Protein AF-A0A1L3ZU49-F1 (afdb_monomer)

pLDDT: mean 89.99, std 9.94, range [57.16, 97.81]

Organism: NCBI:txid1921510

Radius of gyration: 19.76 Å; Cα contacts (8 Å, |Δi|>4): 134; chains: 1; bounding box: 45×37×48 Å

Solvent-accessible surface area (backbone atoms only — not comparable to full-atom values): 6341 Å² total; per-residue (Å²): 122,48,74,44,75,89,55,100,77,42,56,73,40,82,64,47,41,54,41,74,97,48,62,44,39,25,51,75,84,44,75,52,92,64,64,57,48,80,44,87,66,45,41,78,46,58,78,61,78,76,62,90,90,61,54,75,48,78,49,66,50,66,61,79,58,62,43,66,68,57,98,69,82,69,72,47,73,82,45,98,94,41,74,45,64,92,71,83,60,69,36,78,57,90,77,134

Foldseek 3Di:
DDFDDPDPDTDDAQAQFFDQVFKWKDKQNHTDPDQWDQDGRRDIGGVDDDDPPIDIDIDTDGDFDKDFPDPDFDWDPPDDPDIDRPDGHIDTDGDD

Mean predicted aligned error: 6.32 Å

Secondary structure (DSSP, 8-state):
-EEESSSSSPEEE---EE-GGG-EEEETTEE-SSSEEEEGGGEEEESSPPPTTPPEEEE--EE--EEESSS----EEEETTEEE-S---EEEPP--

Sequence (96 aa):
MKHYGLSDDPQTRRITRPLSGSVRLSIEGVEQLTGWSLEPGGWISFAAAPAEGQEVRAGFRFDVPVRFAEDRLQLSLAAFRAGEIPNVTLVEIRED

Nearest PDB structures (foldseek):
  8gtc-assembly1_L  TM=8.700E-01  e=2.060E-05  Dinoroseobacter phage vB_DshS-R4C
  7l2z-assembly1_E  TM=3.293E-01  e=7.364E+00  Escherichia coli K-12

Structure (mmCIF, N/CA/C/O backbone):
data_AF-A0A1L3ZU49-F1
#
_entry.id   AF-A0A1L3ZU49-F1
#
loop_
_atom_site.group_PDB
_atom_site.id
_atom_site.type_symbol
_atom_site.label_atom_id
_atom_site.label_alt_id
_atom_site.label_comp_id
_atom_site.label_asym_id
_atom_site.label_entity_id
_atom_site.label_seq_id
_atom_site.pdbx_PDB_ins_code
_atom_site.Cartn_x
_atom_site.Cartn_y
_atom_site.Cartn_z
_atom_site.occupancy
_atom_site.B_iso_or_equiv
_atom_site.auth_seq_id
_atom_site.auth_comp_id
_atom_site.auth_asym_id
_atom_site.auth_atom_id
_atom_site.pdbx_PDB_model_num
ATOM 1 N N . MET A 1 1 ? -4.371 8.249 3.114 1.00 87.88 1 MET A N 1
ATOM 2 C CA . MET A 1 1 ? -3.491 8.956 2.155 1.00 87.88 1 MET A CA 1
ATOM 3 C C . MET A 1 1 ? -2.123 9.154 2.790 1.00 87.88 1 MET A C 1
ATOM 5 O O . MET A 1 1 ? -2.051 9.179 4.012 1.00 87.88 1 MET A O 1
ATOM 9 N N . LYS A 1 2 ? -1.052 9.282 2.001 1.00 89.19 2 LYS A N 1
ATOM 10 C CA . LYS A 1 2 ? 0.274 9.671 2.499 1.00 89.19 2 LYS A CA 1
ATOM 11 C C . LYS A 1 2 ? 0.585 11.105 2.082 1.00 89.19 2 LYS A C 1
ATOM 13 O O . LYS A 1 2 ? 0.411 11.442 0.915 1.00 89.19 2 LYS A O 1
ATOM 18 N N . HIS A 1 3 ? 1.031 11.913 3.035 1.00 92.19 3 HIS A N 1
ATOM 19 C CA . HIS A 1 3 ? 1.386 13.315 2.831 1.00 92.19 3 HIS A CA 1
ATOM 20 C C . HIS A 1 3 ? 2.909 13.448 2.798 1.00 92.19 3 HIS A C 1
ATOM 22 O O . HIS A 1 3 ? 3.601 12.881 3.648 1.00 92.19 3 HIS A O 1
ATOM 28 N N . TYR A 1 4 ? 3.421 14.153 1.795 1.00 90.38 4 TYR A N 1
ATOM 29 C CA . TYR A 1 4 ? 4.842 14.403 1.593 1.00 90.38 4 TYR A CA 1
ATOM 30 C C . TYR A 1 4 ? 5.109 15.906 1.569 1.00 90.38 4 TYR A C 1
ATOM 32 O O . TYR A 1 4 ? 4.432 16.651 0.863 1.00 90.38 4 TYR A O 1
ATOM 40 N N . GLY A 1 5 ? 6.138 16.323 2.304 1.00 91.62 5 GLY A N 1
ATOM 41 C CA . GLY A 1 5 ? 6.442 17.733 2.537 1.00 91.62 5 GLY A CA 1
ATOM 42 C C . GLY A 1 5 ? 5.896 18.225 3.877 1.00 91.62 5 GLY A C 1
ATOM 43 O O . GLY A 1 5 ? 5.022 17.603 4.474 1.00 91.62 5 GLY A O 1
ATOM 44 N N . LEU A 1 6 ? 6.475 19.325 4.356 1.00 89.19 6 LEU A N 1
ATOM 45 C CA . LEU A 1 6 ? 6.096 20.007 5.601 1.00 89.19 6 LEU A CA 1
ATOM 46 C C . LEU A 1 6 ? 5.420 21.364 5.326 1.00 89.19 6 LEU A C 1
ATOM 48 O O . LEU A 1 6 ? 5.294 22.176 6.234 1.00 89.19 6 LEU A O 1
ATOM 52 N N . SER A 1 7 ? 5.062 21.639 4.069 1.00 89.38 7 SER A N 1
ATOM 53 C CA . SER A 1 7 ? 4.374 22.863 3.651 1.00 89.38 7 SER A CA 1
ATOM 54 C C . SER A 1 7 ? 2.895 22.844 4.034 1.00 89.38 7 SER A C 1
ATOM 56 O O . SER A 1 7 ? 2.325 21.780 4.268 1.00 89.38 7 SER A O 1
ATOM 58 N N . ASP A 1 8 ? 2.269 24.024 4.003 1.00 86.81 8 ASP A N 1
ATOM 59 C CA . ASP A 1 8 ? 0.824 24.193 4.223 1.00 86.81 8 ASP A CA 1
ATOM 60 C C . ASP A 1 8 ? -0.038 23.489 3.157 1.00 86.81 8 ASP A C 1
ATOM 62 O O . ASP A 1 8 ? -1.206 23.196 3.397 1.00 86.81 8 ASP A O 1
ATOM 66 N N . ASP A 1 9 ? 0.550 23.166 2.001 1.00 87.62 9 ASP A N 1
ATOM 67 C CA . ASP A 1 9 ? -0.044 22.318 0.964 1.00 87.62 9 ASP A CA 1
ATOM 68 C C . ASP A 1 9 ? 0.905 21.146 0.647 1.00 87.62 9 ASP A C 1
ATOM 70 O O . ASP A 1 9 ? 1.791 21.264 -0.211 1.00 87.62 9 ASP A O 1
ATOM 74 N N . PRO A 1 10 ? 0.850 20.042 1.417 1.00 91.62 10 PRO A N 1
ATOM 75 C CA . PRO A 1 10 ? 1.712 18.893 1.197 1.00 91.62 10 PRO A CA 1
ATOM 76 C C . PRO A 1 10 ? 1.192 18.043 0.034 1.00 91.62 10 PRO A C 1
ATOM 78 O O . PRO A 1 10 ? -0.011 17.803 -0.114 1.00 91.62 10 PRO A O 1
ATOM 81 N N . GLN A 1 11 ? 2.110 17.464 -0.745 1.00 90.38 11 GLN A N 1
ATOM 82 C CA . GLN A 1 11 ? 1.727 16.520 -1.789 1.00 90.38 11 GLN A CA 1
ATOM 83 C C . GLN A 1 11 ? 1.030 15.318 -1.148 1.00 90.38 11 GLN A C 1
ATOM 85 O O . GLN A 1 11 ? 1.632 14.542 -0.402 1.00 90.38 11 GLN A O 1
ATOM 90 N N . THR A 1 12 ? -0.240 15.139 -1.491 1.00 91.75 12 THR A N 1
ATOM 91 C CA . THR A 1 12 ? -1.054 14.032 -0.999 1.00 91.75 12 THR A CA 1
ATOM 92 C C . THR A 1 12 ? -1.093 12.916 -2.035 1.00 91.75 12 THR A C 1
ATOM 94 O O . THR A 1 12 ? -1.299 13.150 -3.225 1.00 91.75 12 THR A O 1
ATOM 97 N N . ARG A 1 13 ? -0.873 11.677 -1.589 1.00 90.62 13 ARG A N 1
ATOM 98 C CA . ARG A 1 13 ? -0.822 10.493 -2.449 1.00 90.62 13 ARG A CA 1
ATOM 99 C C . ARG A 1 13 ? -1.707 9.372 -1.912 1.00 90.62 13 ARG A C 1
ATOM 101 O O . ARG A 1 13 ? -1.593 8.968 -0.751 1.00 90.62 13 ARG A O 1
ATOM 108 N N . ARG A 1 14 ? -2.526 8.811 -2.800 1.00 92.69 14 ARG A N 1
ATOM 109 C CA . ARG A 1 14 ? -3.187 7.518 -2.604 1.00 92.69 14 ARG A CA 1
ATOM 110 C C . ARG A 1 14 ? -2.204 6.387 -2.880 1.00 92.69 14 ARG A C 1
ATOM 112 O O . ARG A 1 14 ? -1.455 6.451 -3.849 1.00 92.69 14 ARG A O 1
ATOM 119 N N . ILE A 1 15 ? -2.185 5.379 -2.010 1.00 94.31 15 ILE A N 1
ATOM 120 C CA . ILE A 1 15 ? -1.323 4.205 -2.168 1.00 94.31 15 ILE A CA 1
ATOM 121 C C . ILE A 1 15 ? -2.197 3.014 -2.548 1.00 94.31 15 ILE A C 1
ATOM 123 O O . ILE A 1 15 ? -2.987 2.563 -1.726 1.00 94.31 15 ILE A O 1
ATOM 127 N N . THR A 1 16 ? -2.042 2.517 -3.775 1.00 95.75 16 THR A N 1
ATOM 128 C CA . TH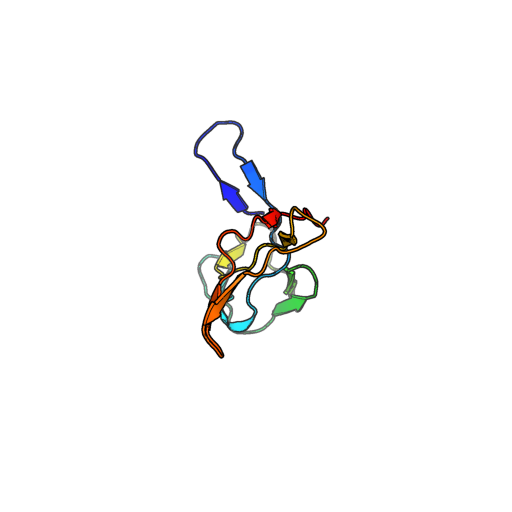R A 1 16 ? -2.901 1.466 -4.351 1.00 95.75 16 THR A CA 1
ATOM 129 C C . THR A 1 16 ? -2.271 0.073 -4.343 1.00 95.75 16 THR A C 1
ATOM 131 O O . THR A 1 16 ? -2.986 -0.924 -4.423 1.00 95.75 16 THR A O 1
ATOM 134 N N . ARG A 1 17 ? -0.938 -0.018 -4.207 1.00 95.50 17 ARG A N 1
ATOM 135 C CA . ARG A 1 17 ? -0.172 -1.280 -4.146 1.00 95.50 17 ARG A CA 1
ATOM 136 C C . ARG A 1 17 ? 0.672 -1.410 -2.873 1.00 95.50 17 ARG A C 1
ATOM 138 O O . ARG A 1 17 ? 1.901 -1.462 -2.952 1.00 95.50 17 ARG A O 1
ATOM 145 N N . PRO A 1 18 ? 0.065 -1.432 -1.679 1.00 96.81 18 PRO A N 1
ATOM 146 C CA . PRO A 1 18 ? 0.795 -1.830 -0.484 1.00 96.81 18 PRO A CA 1
ATOM 147 C C . PRO A 1 18 ? 1.220 -3.301 -0.586 1.00 96.81 18 PRO A C 1
ATOM 149 O O . PRO A 1 18 ? 0.457 -4.161 -1.029 1.00 96.81 18 PRO A O 1
ATOM 152 N N . LEU A 1 19 ? 2.441 -3.600 -0.146 1.00 96.75 19 LEU A N 1
ATOM 153 C CA . LEU A 1 19 ? 2.933 -4.969 -0.067 1.00 96.75 19 LEU A CA 1
ATOM 154 C C . LEU A 1 19 ? 2.272 -5.650 1.132 1.00 96.75 19 LEU A C 1
ATOM 156 O O . LEU A 1 19 ? 2.604 -5.337 2.279 1.00 96.75 19 LEU A O 1
ATOM 160 N N . SER A 1 20 ? 1.364 -6.586 0.860 1.00 93.12 20 SER A N 1
ATOM 161 C CA . SER A 1 20 ? 0.502 -7.238 1.857 1.00 93.12 20 SER A CA 1
ATOM 162 C C . SER A 1 20 ? 1.257 -7.736 3.094 1.00 93.12 20 SER A C 1
ATOM 164 O O . SER A 1 20 ? 0.900 -7.384 4.214 1.00 93.12 20 SER A O 1
ATOM 166 N N . GLY A 1 21 ? 2.365 -8.459 2.908 1.00 94.81 21 GLY A N 1
ATOM 167 C CA . GLY A 1 21 ? 3.172 -9.004 4.009 1.00 94.81 21 GLY A CA 1
ATOM 168 C C . GLY A 1 21 ? 3.915 -7.968 4.865 1.00 94.81 21 GLY A C 1
ATOM 169 O O . GLY A 1 21 ? 4.573 -8.337 5.833 1.00 94.81 21 GLY A O 1
ATOM 170 N N . SER A 1 22 ? 3.853 -6.682 4.514 1.00 97.19 22 SER A N 1
ATOM 171 C CA . SER A 1 22 ? 4.522 -5.597 5.242 1.00 97.19 22 SER A CA 1
ATOM 172 C C . SER A 1 22 ? 3.573 -4.701 6.034 1.00 97.19 22 SER A C 1
ATOM 174 O O . SER A 1 22 ? 4.046 -3.811 6.742 1.00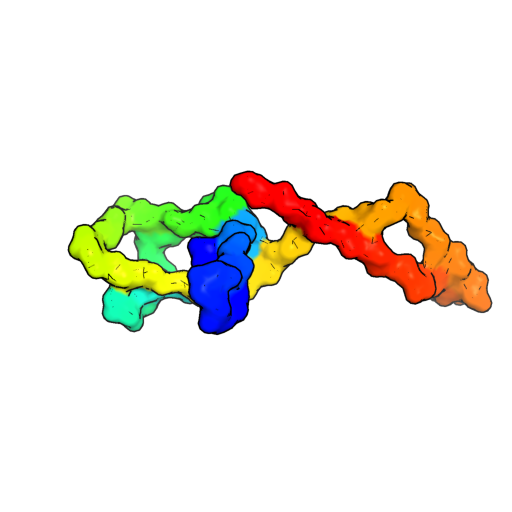 97.19 22 SER A O 1
ATOM 176 N N . VAL A 1 23 ? 2.259 -4.901 5.899 1.00 97.44 23 VAL A N 1
ATOM 177 C CA . VAL A 1 23 ? 1.259 -4.046 6.535 1.00 97.44 23 VAL A CA 1
ATOM 178 C C . VAL A 1 23 ? 1.242 -4.293 8.041 1.00 97.44 23 VAL A C 1
ATOM 180 O O . VAL A 1 23 ? 1.072 -5.416 8.510 1.00 97.44 23 VAL A O 1
ATOM 183 N N . ARG A 1 24 ? 1.417 -3.212 8.794 1.00 97.75 24 ARG A N 1
ATOM 184 C CA . ARG A 1 24 ? 1.277 -3.125 10.247 1.00 97.75 24 ARG A CA 1
ATOM 185 C C . ARG A 1 24 ? 0.178 -2.123 10.531 1.00 97.75 24 ARG A C 1
ATOM 187 O O . ARG A 1 24 ? 0.260 -0.989 10.056 1.00 97.75 24 ARG A O 1
ATOM 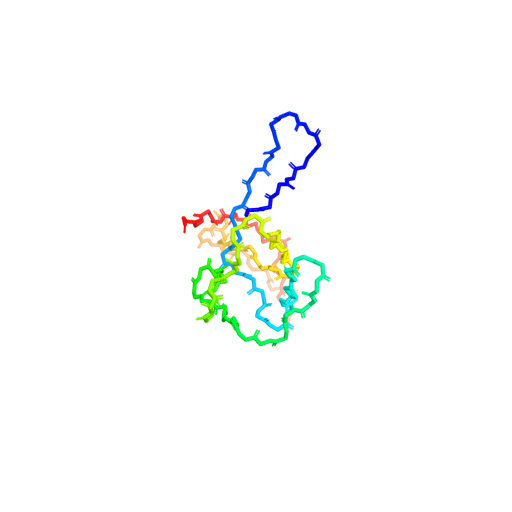194 N N . LEU A 1 25 ? -0.828 -2.530 11.289 1.00 97.44 25 LEU A N 1
ATOM 195 C CA . LEU A 1 25 ? -1.973 -1.692 11.607 1.00 97.44 25 LEU A CA 1
ATOM 196 C C . LEU A 1 25 ? -2.087 -1.508 13.113 1.00 97.44 25 LEU A C 1
ATOM 198 O O . LEU A 1 25 ? -1.894 -2.464 13.858 1.00 97.44 25 LEU A O 1
ATOM 202 N N . SER A 1 26 ? -2.423 -0.304 13.558 1.00 97.81 26 SER A N 1
ATOM 203 C CA . SER A 1 26 ? -2.782 -0.047 14.946 1.00 97.81 26 SER A CA 1
ATOM 204 C C . SER A 1 26 ? -4.042 0.800 15.062 1.00 97.81 26 SER A C 1
ATOM 206 O O . SER A 1 26 ? -4.338 1.631 14.201 1.00 97.81 26 SER A O 1
ATOM 208 N N . ILE A 1 27 ? -4.778 0.559 16.143 1.00 97.69 27 ILE A N 1
ATOM 209 C CA . ILE A 1 27 ? -5.927 1.353 16.582 1.00 97.69 27 ILE A CA 1
ATOM 210 C C . ILE A 1 27 ? -5.582 1.841 17.985 1.00 97.69 27 ILE A C 1
ATOM 212 O O . ILE A 1 27 ? -5.224 1.018 18.828 1.00 97.69 27 ILE A O 1
ATOM 216 N N . GLU A 1 28 ? -5.616 3.153 18.226 1.00 96.69 28 GLU A N 1
ATOM 217 C CA . GLU A 1 28 ? -5.214 3.747 19.517 1.00 96.69 28 GLU A CA 1
ATOM 218 C C . GLU A 1 28 ? -3.812 3.294 19.977 1.00 96.69 28 GLU A C 1
ATOM 220 O O . GLU A 1 28 ? -3.557 3.002 21.143 1.00 96.69 28 GLU A O 1
ATOM 225 N N . GLY A 1 29 ? -2.885 3.153 19.024 1.00 96.50 29 GLY A N 1
ATOM 226 C CA . GLY A 1 29 ? -1.520 2.690 19.290 1.00 96.50 29 GLY A CA 1
ATOM 227 C C . GLY A 1 29 ? -1.376 1.186 19.561 1.00 96.50 29 GLY A C 1
ATOM 228 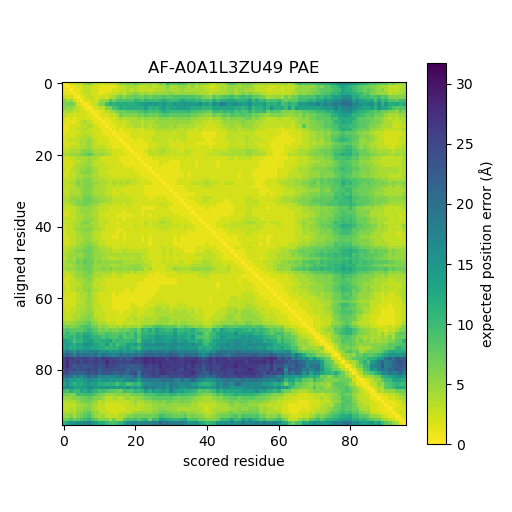O O . GLY A 1 29 ? -0.247 0.703 19.632 1.00 96.50 29 GLY A O 1
ATOM 229 N N . VAL A 1 30 ? -2.470 0.422 19.635 1.00 97.44 30 VAL A N 1
ATOM 230 C CA . VAL A 1 30 ? -2.444 -1.035 19.832 1.00 97.44 30 VAL A CA 1
ATOM 231 C C . VAL A 1 30 ? -2.411 -1.752 18.485 1.00 97.44 30 VAL A C 1
ATOM 233 O O . VAL A 1 30 ? -3.311 -1.573 17.661 1.00 97.44 30 VAL A O 1
ATOM 236 N N . GLU A 1 31 ? -1.384 -2.575 18.257 1.00 97.56 31 GLU A N 1
ATOM 237 C CA . GLU A 1 31 ? -1.228 -3.351 17.020 1.00 97.56 31 GLU A CA 1
ATOM 238 C C . GLU A 1 31 ? -2.376 -4.357 16.836 1.00 97.56 31 GLU A C 1
ATOM 240 O O . GLU A 1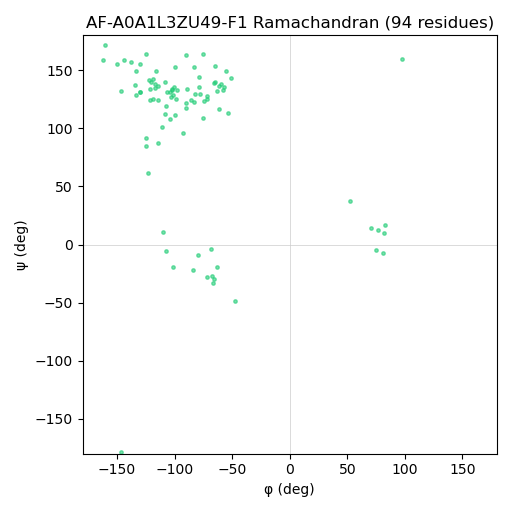 31 ? -2.719 -5.115 17.744 1.00 97.56 31 GLU A O 1
ATOM 245 N N . GLN A 1 32 ? -2.952 -4.376 15.635 1.00 97.62 32 GLN A N 1
ATOM 246 C CA . GLN A 1 32 ? -4.009 -5.297 15.234 1.00 97.62 32 GLN A CA 1
ATOM 247 C C . GLN A 1 32 ? -3.421 -6.381 14.335 1.00 97.62 32 GLN A C 1
ATOM 249 O O . GLN A 1 32 ? -3.077 -6.136 13.178 1.00 97.62 32 GLN A O 1
ATOM 254 N N . LEU A 1 33 ? -3.317 -7.601 14.860 1.00 96.12 33 LEU A N 1
ATOM 255 C CA . LEU A 1 33 ? -2.776 -8.745 14.116 1.00 96.12 33 LEU A CA 1
ATOM 256 C C . LEU A 1 33 ? -3.824 -9.439 13.234 1.00 96.12 33 LEU A C 1
ATOM 258 O O . LEU A 1 33 ? -3.467 -10.153 12.302 1.00 96.12 33 LEU A O 1
ATOM 262 N N . THR A 1 34 ? -5.109 -9.264 13.545 1.00 95.88 34 THR A N 1
ATOM 263 C CA . THR A 1 34 ? -6.246 -9.888 12.850 1.00 95.88 34 THR A CA 1
ATOM 264 C C . THR A 1 34 ? -7.447 -8.933 12.853 1.00 95.88 34 THR A C 1
ATOM 266 O O . THR A 1 34 ? -7.345 -7.820 13.365 1.00 95.88 34 THR A O 1
ATOM 269 N N . GLY A 1 35 ? -8.585 -9.349 12.286 1.00 96.00 35 GLY A N 1
ATOM 270 C CA . GLY A 1 35 ? -9.811 -8.537 12.268 1.00 96.00 35 GLY A CA 1
ATOM 271 C C . GLY A 1 35 ? -9.847 -7.479 11.163 1.00 96.00 35 GLY A C 1
ATOM 272 O O . GLY A 1 35 ? -10.744 -6.640 11.144 1.00 96.00 35 GLY A O 1
ATOM 273 N N . TRP A 1 36 ? -8.899 -7.537 10.230 1.00 97.25 36 TRP A N 1
ATOM 274 C CA . TRP A 1 36 ? -8.858 -6.710 9.034 1.00 97.25 36 TRP A CA 1
ATOM 275 C C . TRP A 1 36 ? -8.301 -7.504 7.846 1.00 97.25 36 TRP A C 1
ATOM 277 O O . TRP A 1 36 ? -7.617 -8.515 8.027 1.00 97.25 36 TRP A O 1
ATOM 287 N N . SER A 1 37 ? -8.596 -7.045 6.634 1.00 97.06 37 SER A N 1
ATOM 288 C CA . SER A 1 37 ? -8.059 -7.557 5.372 1.00 97.06 37 SER A CA 1
ATOM 289 C C . SER A 1 37 ? -7.530 -6.413 4.511 1.00 97.06 37 SER A C 1
ATOM 291 O O . SER A 1 37 ? -7.935 -5.256 4.654 1.00 97.06 37 SER A O 1
ATOM 293 N N . LEU A 1 38 ? -6.589 -6.739 3.624 1.00 97.06 38 LEU A N 1
ATOM 294 C CA . LEU A 1 38 ? -6.138 -5.835 2.574 1.00 97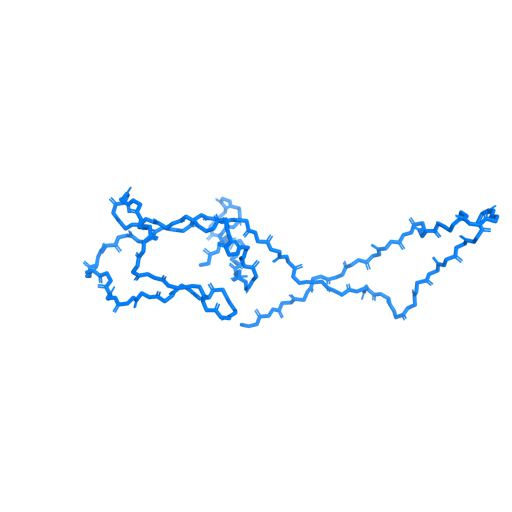.06 38 LEU A CA 1
ATOM 295 C C . LEU A 1 38 ? -6.841 -6.210 1.268 1.00 97.06 38 LEU A C 1
ATOM 297 O O . LEU A 1 38 ? -6.558 -7.256 0.687 1.00 97.06 38 LEU A O 1
ATOM 301 N N . GLU A 1 39 ? -7.723 -5.337 0.813 1.00 96.19 39 GLU A N 1
ATOM 302 C CA . GLU A 1 39 ? -8.494 -5.490 -0.414 1.00 96.19 39 GLU A CA 1
ATOM 303 C C . GLU A 1 39 ? -7.761 -4.877 -1.627 1.00 96.19 39 GLU A C 1
ATOM 305 O O . GLU A 1 39 ? -6.839 -4.058 -1.468 1.00 96.19 39 GLU A O 1
ATOM 310 N N . PRO A 1 40 ? -8.159 -5.238 -2.865 1.00 93.50 40 PRO A N 1
ATOM 311 C CA . PRO A 1 40 ? -7.601 -4.654 -4.082 1.00 93.50 40 PRO A CA 1
ATOM 312 C C . PRO A 1 40 ? -7.621 -3.121 -4.071 1.00 93.50 40 PRO A C 1
ATOM 314 O O . PRO A 1 40 ? -8.556 -2.499 -3.574 1.00 93.50 40 PRO A O 1
ATOM 317 N N . GLY A 1 41 ? -6.583 -2.495 -4.630 1.00 92.81 41 GLY A N 1
ATOM 318 C CA . GLY A 1 41 ? -6.447 -1.033 -4.621 1.00 92.81 41 GLY A CA 1
ATOM 319 C C . GLY A 1 41 ? -5.984 -0.453 -3.281 1.00 92.81 41 GLY A C 1
ATOM 320 O O . GLY A 1 41 ? -6.041 0.761 -3.093 1.00 92.81 41 GLY A O 1
ATOM 321 N N . GLY A 1 42 ? -5.513 -1.297 -2.357 1.00 94.44 42 GLY A N 1
ATOM 322 C CA . GLY A 1 42 ? -4.864 -0.870 -1.120 1.00 94.44 42 GLY A CA 1
ATOM 323 C C . GLY A 1 42 ? -5.825 -0.501 0.008 1.00 94.44 42 GLY A C 1
ATOM 324 O O . GLY A 1 42 ? -5.422 0.173 0.957 1.00 94.44 42 GLY A O 1
ATOM 325 N N . TRP A 1 43 ? -7.090 -0.912 -0.086 1.00 94.94 43 TRP A N 1
ATOM 326 C CA . TRP A 1 43 ? -8.082 -0.643 0.949 1.00 94.94 43 TRP A CA 1
ATOM 327 C C . TRP A 1 43 ? -7.898 -1.589 2.130 1.00 94.94 43 TRP A C 1
ATOM 329 O O . TRP A 1 43 ? -7.849 -2.802 1.963 1.00 94.94 43 TRP A O 1
ATOM 339 N N . ILE A 1 44 ? -7.831 -1.034 3.335 1.00 95.81 44 ILE A N 1
ATOM 340 C CA . ILE A 1 44 ? -7.899 -1.825 4.561 1.00 95.81 44 ILE A CA 1
ATOM 341 C C . ILE A 1 44 ? -9.368 -1.917 4.961 1.00 95.81 44 ILE A C 1
ATOM 343 O O . ILE A 1 44 ? -9.994 -0.896 5.250 1.00 95.81 44 ILE A O 1
ATOM 347 N N . SER A 1 45 ? -9.901 -3.133 4.973 1.00 96.75 45 SER A N 1
ATOM 348 C CA . SER A 1 45 ? -11.259 -3.425 5.420 1.00 96.75 45 SER A CA 1
ATOM 349 C C . SER A 1 45 ? -11.218 -4.020 6.820 1.00 96.75 45 SER A C 1
ATOM 351 O O . SER A 1 45 ? -10.422 -4.916 7.086 1.00 96.75 45 SER A O 1
ATOM 353 N N . PHE A 1 46 ? -12.067 -3.532 7.719 1.00 97.19 46 PHE A N 1
ATOM 354 C CA . PHE A 1 46 ? -12.184 -4.058 9.076 1.00 97.19 46 PHE A CA 1
ATOM 355 C C . PHE A 1 46 ? -13.396 -4.979 9.183 1.00 97.19 46 PHE A C 1
ATOM 357 O O . PHE A 1 46 ? -14.483 -4.633 8.729 1.00 97.19 46 PHE A O 1
ATOM 364 N N . ALA A 1 47 ? -13.228 -6.127 9.840 1.00 97.31 47 ALA A N 1
ATOM 365 C CA . ALA A 1 47 ? -14.333 -7.042 10.124 1.00 97.31 47 ALA A CA 1
ATOM 366 C C . ALA A 1 47 ? -15.347 -6.431 11.110 1.00 97.31 47 ALA A C 1
ATOM 368 O O . ALA A 1 47 ? -16.544 -6.686 11.010 1.00 97.31 47 ALA A O 1
ATOM 369 N N . ALA A 1 48 ? -14.866 -5.605 12.041 1.00 95.75 48 ALA A N 1
ATOM 370 C CA . ALA A 1 48 ? -15.674 -4.771 12.920 1.00 95.75 48 ALA A CA 1
ATOM 371 C C . ALA A 1 48 ? -15.132 -3.341 12.873 1.00 95.75 48 ALA A C 1
ATOM 373 O O . ALA A 1 48 ? -13.924 -3.136 12.992 1.00 95.75 48 ALA A O 1
ATOM 374 N N . ALA A 1 49 ? -16.013 -2.361 12.682 1.00 94.75 49 ALA A N 1
ATOM 375 C CA . ALA A 1 49 ? -15.604 -0.965 12.597 1.00 94.75 49 ALA A CA 1
ATOM 376 C C . ALA A 1 49 ? -14.925 -0.511 13.908 1.00 94.75 49 ALA A C 1
ATOM 378 O O . ALA A 1 49 ? -15.447 -0.817 14.986 1.00 94.75 49 ALA A O 1
ATOM 379 N N . PRO A 1 50 ? -13.801 0.229 13.836 1.00 94.88 50 PRO A N 1
ATOM 380 C CA . PRO A 1 50 ? -13.268 0.943 14.991 1.00 94.88 50 PRO A CA 1
ATOM 381 C C . PRO A 1 50 ? -14.332 1.871 15.586 1.00 94.88 50 PRO A C 1
ATOM 383 O O . PRO A 1 50 ? -15.192 2.384 14.862 1.00 94.88 50 PRO A O 1
ATOM 386 N N . ALA A 1 51 ? -14.282 2.091 16.898 1.00 95.44 51 ALA A N 1
ATOM 387 C CA . ALA A 1 51 ? -15.194 3.023 17.544 1.00 95.44 51 ALA A CA 1
ATOM 388 C C . ALA A 1 51 ? -14.942 4.456 17.052 1.00 95.44 51 ALA A C 1
ATOM 390 O O . ALA A 1 51 ? -13.840 4.815 16.628 1.00 95.44 51 ALA A O 1
ATOM 391 N N . GLU A 1 52 ? -15.981 5.285 17.119 1.00 96.00 52 GLU A N 1
ATOM 392 C CA . GLU A 1 52 ? -15.889 6.682 16.710 1.00 96.00 52 GLU A CA 1
ATOM 393 C C . GLU A 1 52 ? -14.786 7.415 17.490 1.00 96.00 52 GLU A C 1
ATOM 395 O O . GLU A 1 52 ? -14.642 7.252 18.702 1.00 96.00 52 GLU A O 1
ATOM 400 N N . GLY A 1 53 ? -13.987 8.207 16.773 1.00 94.94 53 GLY A N 1
ATOM 401 C CA . GLY A 1 53 ? -12.869 8.958 17.341 1.00 94.94 53 GLY A CA 1
ATOM 402 C C . GLY A 1 53 ? -11.581 8.157 17.545 1.00 94.94 53 GLY A C 1
ATOM 403 O O . GLY A 1 53 ? -10.566 8.777 17.845 1.00 94.94 53 GLY A O 1
ATOM 404 N N . GLN A 1 54 ? -11.580 6.832 17.344 1.00 96.19 54 GLN A N 1
ATOM 405 C CA . GLN A 1 54 ? -10.348 6.049 17.438 1.00 96.19 54 GLN A CA 1
ATOM 406 C C . GLN A 1 54 ? -9.415 6.314 16.253 1.00 96.19 54 GLN A C 1
ATOM 408 O O . GLN A 1 54 ? -9.793 6.188 15.085 1.00 96.19 54 GLN A O 1
ATOM 413 N N . GLU A 1 55 ? -8.163 6.637 16.554 1.00 96.12 55 GLU A N 1
ATOM 414 C CA . GLU A 1 55 ? -7.120 6.843 15.571 1.00 96.12 55 GLU A CA 1
ATOM 415 C C . GLU A 1 55 ? -6.657 5.506 14.985 1.00 96.12 55 GLU A C 1
ATOM 417 O O . GLU A 1 55 ? -6.175 4.613 15.689 1.00 96.12 55 GLU A O 1
ATOM 422 N N . VAL A 1 56 ? -6.745 5.403 13.659 1.00 96.31 56 VAL A N 1
ATOM 423 C CA . VAL A 1 56 ? -6.234 4.272 12.883 1.00 96.31 56 VAL A CA 1
ATOM 424 C C . VAL A 1 56 ? -4.925 4.668 12.213 1.00 96.31 56 VAL A C 1
ATOM 426 O O . VAL A 1 56 ? -4.861 5.646 11.465 1.00 96.31 56 VAL A O 1
ATOM 429 N N . ARG A 1 57 ? -3.877 3.870 12.421 1.00 96.50 57 ARG A N 1
ATOM 430 C CA . ARG A 1 57 ? -2.579 4.040 11.760 1.00 96.50 57 ARG A CA 1
ATOM 431 C C . ARG A 1 57 ? -2.210 2.782 10.992 1.00 96.50 57 ARG A C 1
ATOM 433 O O . ARG A 1 57 ? -2.408 1.668 11.465 1.00 96.50 57 ARG A O 1
ATOM 440 N N . ALA A 1 58 ? -1.619 2.969 9.818 1.00 96.12 58 ALA A N 1
ATOM 441 C CA . ALA A 1 58 ? -1.087 1.882 9.010 1.00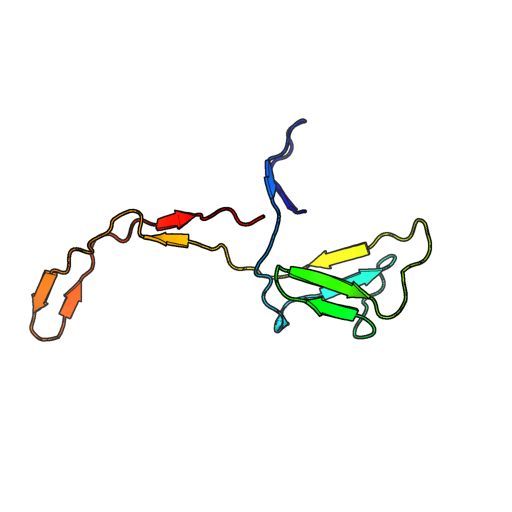 96.12 58 ALA A CA 1
ATOM 442 C C . ALA A 1 58 ? 0.318 2.231 8.510 1.00 96.12 58 ALA A C 1
ATOM 444 O O . ALA A 1 58 ? 0.543 3.300 7.939 1.00 96.12 58 ALA A O 1
ATOM 445 N N . GLY A 1 59 ? 1.260 1.318 8.723 1.00 96.38 59 GLY A N 1
ATOM 446 C CA . GLY A 1 59 ? 2.609 1.360 8.169 1.00 96.38 59 GLY A CA 1
ATOM 447 C C . GLY A 1 59 ? 2.815 0.197 7.209 1.00 96.38 59 GLY A C 1
ATOM 448 O O . GLY A 1 59 ? 2.398 -0.920 7.494 1.00 96.38 59 GLY A O 1
ATOM 449 N N . PHE A 1 60 ? 3.432 0.447 6.058 1.00 97.25 60 PHE A N 1
ATOM 450 C CA . PHE A 1 60 ? 3.650 -0.573 5.033 1.00 97.25 60 PHE A CA 1
ATOM 451 C C . PHE A 1 60 ? 4.727 -0.140 4.037 1.00 97.25 60 PHE A C 1
ATOM 453 O O . PHE A 1 60 ? 5.008 1.052 3.865 1.00 97.25 60 PHE A O 1
ATOM 460 N N . ARG A 1 61 ? 5.303 -1.124 3.346 1.00 97.69 61 ARG A N 1
ATOM 461 C CA . ARG A 1 61 ? 6.010 -0.923 2.076 1.00 97.69 61 ARG A CA 1
ATOM 462 C C . ARG A 1 61 ? 4.983 -0.906 0.947 1.00 97.69 61 ARG A C 1
ATOM 464 O O . ARG A 1 61 ? 3.914 -1.497 1.077 1.00 97.69 61 ARG A O 1
ATOM 471 N N . PHE A 1 62 ? 5.287 -0.222 -0.144 1.00 96.25 62 PHE A N 1
ATOM 472 C CA . PHE A 1 62 ? 4.388 -0.140 -1.288 1.00 96.25 62 PHE A CA 1
ATOM 473 C C . PHE A 1 62 ? 5.169 0.027 -2.580 1.00 96.25 62 PHE A C 1
ATOM 475 O O . PHE A 1 62 ? 6.276 0.568 -2.571 1.00 96.25 62 PHE A O 1
ATOM 482 N N . ASP A 1 63 ? 4.540 -0.389 -3.669 1.00 95.56 63 ASP A N 1
ATOM 483 C CA . ASP A 1 63 ? 5.023 -0.166 -5.021 1.00 95.56 63 ASP A CA 1
ATOM 484 C C . ASP A 1 63 ? 4.299 1.017 -5.663 1.00 95.56 63 ASP A C 1
ATOM 486 O O . ASP A 1 63 ? 3.149 1.334 -5.336 1.00 95.56 63 ASP A O 1
ATOM 490 N N . VAL A 1 64 ? 4.981 1.671 -6.601 1.00 94.06 64 VAL A N 1
ATOM 491 C CA . VAL A 1 64 ? 4.408 2.739 -7.420 1.00 94.06 64 VAL A CA 1
ATOM 492 C C . VAL A 1 64 ? 4.207 2.188 -8.830 1.00 94.06 64 VAL A C 1
ATOM 494 O O . VAL A 1 64 ? 5.192 1.786 -9.451 1.00 94.06 64 VAL A O 1
ATOM 497 N N . PRO A 1 65 ? 2.968 2.144 -9.354 1.00 93.50 65 PRO A N 1
ATOM 498 C CA . PRO A 1 65 ? 2.749 1.777 -10.748 1.00 93.50 65 PRO A CA 1
ATOM 499 C C . PRO A 1 65 ? 3.494 2.707 -11.691 1.00 93.50 65 PRO A C 1
ATOM 501 O O . PRO A 1 65 ? 3.401 3.932 -11.603 1.00 93.50 65 PRO A O 1
ATOM 504 N N . VAL A 1 66 ? 4.180 2.101 -12.647 1.00 94.69 66 VAL A N 1
ATOM 505 C CA . VAL A 1 66 ? 4.912 2.803 -13.693 1.00 94.69 66 VAL A CA 1
ATOM 506 C C . VAL A 1 66 ? 4.684 2.114 -15.029 1.00 94.69 66 VAL A C 1
ATOM 508 O O . VAL A 1 66 ? 4.385 0.921 -15.089 1.00 94.69 66 VAL A O 1
ATOM 511 N N . ARG A 1 67 ? 4.875 2.863 -16.108 1.00 94.31 67 ARG A N 1
ATOM 512 C CA . ARG A 1 67 ? 5.076 2.321 -17.455 1.00 94.31 67 ARG A CA 1
ATOM 513 C C . ARG A 1 67 ? 6.379 2.861 -18.032 1.00 94.31 67 ARG A C 1
ATOM 515 O O . A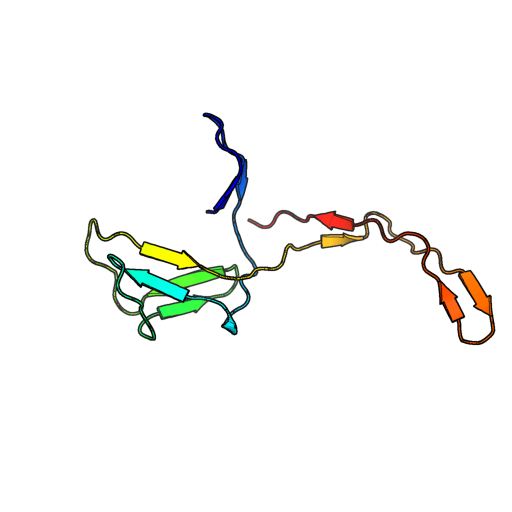RG A 1 67 ? 6.895 3.872 -17.551 1.00 94.31 67 ARG A O 1
ATOM 522 N N . PHE A 1 68 ? 6.876 2.237 -19.096 1.00 93.44 68 PHE A N 1
ATOM 523 C CA . PHE A 1 68 ? 7.935 2.851 -19.891 1.00 93.44 68 PHE A CA 1
ATOM 524 C C . PHE A 1 68 ? 7.456 4.193 -20.446 1.00 93.44 68 PHE A C 1
ATOM 526 O O . PHE A 1 68 ? 6.302 4.340 -20.867 1.00 93.44 68 PHE A O 1
ATOM 533 N N . ALA A 1 69 ? 8.339 5.185 -20.393 1.00 92.25 69 ALA A N 1
ATOM 534 C CA . ALA A 1 69 ? 8.081 6.497 -20.970 1.00 92.25 69 ALA A CA 1
ATOM 535 C C . ALA A 1 69 ? 7.964 6.418 -22.499 1.00 92.25 69 ALA A C 1
ATOM 537 O O . ALA A 1 69 ? 7.213 7.184 -23.099 1.00 92.25 69 ALA A O 1
ATOM 538 N N . GLU A 1 70 ? 8.674 5.459 -23.089 1.00 88.94 70 GLU A N 1
ATOM 539 C CA . GLU A 1 70 ? 8.823 5.248 -24.522 1.00 88.94 70 GLU A CA 1
ATOM 540 C C . GLU A 1 70 ? 8.226 3.899 -24.939 1.00 88.94 70 GLU A C 1
ATOM 542 O O . GLU A 1 70 ? 8.280 2.921 -24.192 1.00 88.94 70 GLU A O 1
ATOM 547 N N . ASP A 1 71 ? 7.713 3.826 -26.168 1.00 85.31 71 ASP A N 1
ATOM 548 C CA . ASP A 1 71 ? 7.096 2.608 -26.715 1.00 85.31 71 ASP A CA 1
ATOM 549 C C . ASP A 1 71 ? 8.127 1.578 -27.212 1.00 85.31 71 ASP A C 1
ATOM 551 O O . ASP A 1 71 ? 7.776 0.459 -27.591 1.00 85.31 71 ASP A O 1
ATOM 555 N N . ARG A 1 72 ? 9.410 1.959 -27.270 1.00 81.94 72 ARG A N 1
ATOM 556 C CA . ARG A 1 72 ? 10.516 1.111 -27.727 1.00 81.94 72 ARG A CA 1
ATOM 557 C C . ARG A 1 72 ? 11.687 1.221 -26.765 1.00 81.94 72 ARG A C 1
ATOM 559 O O . ARG A 1 72 ? 12.069 2.317 -26.384 1.00 81.94 72 ARG A O 1
ATOM 566 N N . LEU A 1 73 ? 12.297 0.084 -26.450 1.00 80.69 73 LEU A N 1
ATOM 567 C CA . LEU A 1 73 ? 13.538 0.014 -25.683 1.00 80.69 73 LEU A CA 1
ATOM 568 C C . LEU A 1 73 ? 14.703 -0.236 -26.642 1.00 80.69 73 LEU A C 1
ATOM 570 O O . LEU A 1 73 ? 14.651 -1.162 -27.454 1.00 80.69 73 LEU A O 1
ATOM 574 N N . GLN A 1 74 ? 15.750 0.586 -26.557 1.00 75.69 74 GLN A N 1
ATOM 575 C CA . GLN A 1 74 ? 16.991 0.343 -27.289 1.00 75.69 74 GLN A CA 1
ATOM 576 C C . GLN A 1 74 ? 17.865 -0.638 -26.508 1.00 75.69 74 GLN A C 1
ATOM 578 O O . GLN A 1 74 ? 18.216 -0.400 -25.355 1.00 75.69 74 GLN A O 1
ATOM 583 N N . LEU A 1 75 ? 18.209 -1.743 -27.162 1.00 75.00 75 LEU A N 1
ATOM 584 C CA . LEU A 1 75 ? 19.076 -2.794 -26.644 1.00 75.00 75 LEU A CA 1
ATOM 585 C C . LEU A 1 75 ? 20.342 -2.814 -27.496 1.00 75.00 75 LEU A C 1
ATOM 587 O O . LEU A 1 75 ? 20.251 -2.977 -28.715 1.00 75.00 75 LEU A O 1
ATOM 591 N N . SER A 1 76 ? 21.511 -2.677 -26.877 1.00 70.62 76 SER A N 1
ATOM 592 C CA . SER A 1 76 ? 22.779 -2.959 -27.547 1.00 70.62 76 SER A CA 1
ATOM 593 C C . SER A 1 76 ? 23.289 -4.324 -27.092 1.00 70.62 76 SER A C 1
ATOM 595 O O . SER A 1 76 ? 23.264 -4.668 -25.909 1.00 70.62 76 SER A O 1
ATOM 597 N N . LEU A 1 77 ? 23.732 -5.145 -28.044 1.00 68.56 77 LEU A N 1
ATOM 598 C CA . LEU A 1 77 ? 24.448 -6.376 -27.733 1.00 68.56 77 LEU A CA 1
ATOM 599 C C . LEU A 1 77 ? 25.940 -6.048 -27.743 1.00 68.56 77 LEU A C 1
ATOM 601 O O . LEU A 1 77 ? 26.558 -6.009 -28.804 1.00 68.56 77 LEU A O 1
ATOM 605 N N . ALA A 1 78 ? 26.503 -5.772 -26.569 1.00 65.31 78 ALA A N 1
ATOM 606 C CA . ALA A 1 78 ? 27.910 -5.405 -26.441 1.00 65.31 78 ALA A CA 1
ATOM 607 C C . ALA A 1 78 ? 28.849 -6.609 -26.678 1.00 65.31 78 ALA A C 1
ATOM 609 O O . ALA A 1 78 ? 29.969 -6.435 -27.152 1.00 65.31 78 ALA A O 1
ATOM 610 N N . ALA A 1 79 ? 28.385 -7.837 -26.398 1.00 59.09 79 ALA A N 1
ATOM 611 C CA . ALA A 1 79 ? 29.060 -9.102 -26.716 1.00 59.09 79 ALA A CA 1
ATOM 612 C C . ALA A 1 79 ? 28.067 -10.283 -26.702 1.00 59.09 79 ALA A C 1
ATOM 614 O O . ALA A 1 79 ? 26.923 -10.138 -26.267 1.00 59.09 79 ALA A O 1
ATOM 615 N N . PHE A 1 80 ? 28.487 -11.478 -27.143 1.00 57.16 80 PHE A N 1
ATOM 616 C CA . PHE A 1 80 ? 27.661 -12.692 -27.065 1.00 57.16 80 PHE A CA 1
ATOM 617 C C . PHE A 1 80 ? 27.171 -12.913 -25.622 1.00 57.16 80 PHE A C 1
ATOM 619 O O . PHE A 1 80 ? 27.970 -13.190 -24.731 1.00 57.16 80 PHE A O 1
ATOM 626 N N . ARG A 1 81 ? 25.851 -12.789 -25.409 1.00 59.56 81 ARG A N 1
ATOM 627 C CA . ARG A 1 81 ? 25.150 -12.868 -24.106 1.00 59.56 81 ARG A CA 1
ATOM 628 C C . ARG A 1 81 ? 25.370 -11.702 -23.125 1.00 59.56 81 ARG A C 1
ATOM 630 O O . ARG A 1 81 ? 24.961 -11.823 -21.975 1.00 59.56 81 ARG A O 1
ATOM 637 N N . ALA A 1 82 ? 25.921 -10.573 -23.564 1.00 63.62 82 ALA A N 1
ATOM 638 C CA . ALA A 1 82 ? 25.973 -9.334 -22.783 1.00 63.62 82 ALA A CA 1
ATOM 639 C C . ALA A 1 82 ? 25.114 -8.260 -23.469 1.00 63.62 82 ALA A C 1
ATOM 641 O O . ALA A 1 82 ? 25.592 -7.523 -24.332 1.00 63.62 82 ALA A O 1
ATOM 642 N N . GLY A 1 83 ? 23.821 -8.242 -23.138 1.00 67.94 83 GLY A N 1
ATOM 643 C CA . GLY A 1 83 ? 22.900 -7.183 -23.549 1.00 67.94 83 GLY A CA 1
ATOM 644 C C . GLY A 1 83 ? 22.889 -6.065 -22.514 1.00 67.94 83 GLY A C 1
ATOM 645 O O . GLY A 1 83 ? 22.788 -6.343 -21.320 1.00 67.94 83 GLY A O 1
ATOM 646 N N . GLU A 1 84 ? 22.980 -4.822 -22.968 1.00 75.69 84 GLU A N 1
ATOM 647 C CA . GLU A 1 84 ? 22.874 -3.634 -22.126 1.00 75.69 84 GLU A CA 1
ATOM 648 C C . GLU A 1 84 ? 21.646 -2.817 -22.543 1.00 75.69 84 GLU A C 1
ATOM 650 O O . GLU A 1 84 ? 21.362 -2.648 -23.733 1.00 75.69 84 GLU A O 1
ATOM 655 N N . ILE A 1 85 ? 20.912 -2.314 -21.547 1.00 75.69 85 ILE A N 1
ATOM 656 C CA . ILE A 1 85 ? 19.911 -1.264 -21.741 1.00 75.69 85 ILE A CA 1
ATOM 657 C C . ILE A 1 85 ? 20.463 -0.015 -21.054 1.00 75.69 85 ILE A C 1
ATOM 659 O O . ILE A 1 85 ? 20.396 0.069 -19.827 1.00 75.69 85 ILE A O 1
ATOM 663 N N . PRO A 1 86 ? 21.026 0.941 -21.807 1.00 76.12 86 PRO A N 1
ATOM 664 C CA . PRO A 1 86 ? 21.729 2.075 -21.212 1.00 76.12 86 PRO A CA 1
ATOM 665 C C . PRO A 1 86 ? 20.788 3.020 -20.454 1.00 76.12 86 PRO A C 1
ATOM 667 O O . PRO A 1 86 ? 21.208 3.698 -19.520 1.00 76.12 86 PRO A O 1
ATOM 670 N N . ASN A 1 87 ? 19.512 3.077 -20.844 1.00 82.50 87 ASN A N 1
ATOM 671 C CA . ASN A 1 87 ? 18.512 3.907 -20.187 1.00 82.50 87 ASN A CA 1
ATOM 672 C C . ASN A 1 87 ? 17.135 3.231 -20.217 1.00 82.50 87 ASN A C 1
ATOM 674 O O . ASN A 1 87 ? 16.676 2.785 -21.267 1.00 82.50 87 ASN A O 1
ATOM 678 N N . VAL A 1 88 ? 16.465 3.204 -19.064 1.00 87.56 88 VAL A N 1
ATOM 679 C CA . VAL A 1 88 ? 15.068 2.784 -18.918 1.00 87.56 88 VAL A CA 1
ATOM 680 C C . VAL A 1 88 ? 14.313 3.916 -18.236 1.00 87.56 88 VAL A C 1
ATOM 682 O O . VAL A 1 88 ? 14.265 4.005 -17.010 1.00 87.56 88 VAL A O 1
ATOM 685 N N . THR A 1 89 ? 13.731 4.806 -19.036 1.00 91.56 89 THR A N 1
ATOM 686 C CA . THR A 1 89 ? 12.935 5.913 -18.498 1.00 91.56 89 THR A CA 1
ATOM 687 C C . THR A 1 89 ? 11.522 5.430 -18.177 1.00 91.56 89 THR A C 1
ATOM 689 O O . THR A 1 89 ? 10.853 4.802 -19.001 1.00 91.56 89 THR A O 1
ATOM 692 N N . LEU A 1 90 ? 11.067 5.722 -16.959 1.00 93.62 90 LEU A N 1
ATOM 693 C CA . LE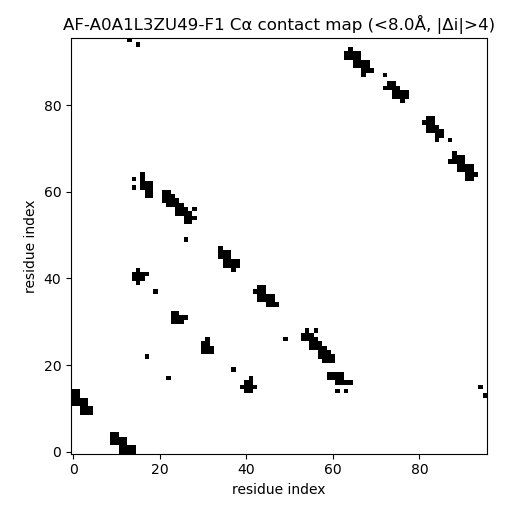U A 1 90 ? 9.773 5.302 -16.429 1.00 93.62 90 LEU A CA 1
ATOM 694 C C . LEU A 1 90 ? 8.920 6.523 -16.097 1.00 93.62 90 LEU A C 1
ATOM 696 O O . LEU A 1 90 ? 9.424 7.520 -15.582 1.00 93.62 90 LEU A O 1
ATOM 700 N N . VAL A 1 91 ? 7.619 6.418 -16.351 1.00 94.75 91 VAL A N 1
ATOM 701 C CA . VAL A 1 91 ? 6.628 7.397 -15.898 1.00 94.75 91 VAL A CA 1
ATOM 702 C C . VAL A 1 91 ? 5.651 6.729 -14.948 1.00 94.75 91 VAL A C 1
ATOM 704 O O . VAL A 1 91 ? 5.169 5.625 -15.206 1.00 94.75 91 VAL A O 1
ATOM 707 N N . GLU A 1 92 ? 5.366 7.403 -13.839 1.00 94.00 92 GLU A N 1
ATOM 708 C CA . GLU A 1 92 ? 4.349 6.961 -12.892 1.00 94.00 92 GLU A CA 1
ATOM 709 C C . GLU A 1 92 ? 2.956 7.025 -13.524 1.00 94.00 92 GLU A C 1
ATOM 711 O O . GLU A 1 92 ? 2.606 7.998 -14.193 1.00 94.00 92 GLU A O 1
ATOM 716 N N . ILE A 1 93 ? 2.148 6.001 -13.257 1.00 93.12 93 ILE A N 1
ATOM 717 C CA . ILE A 1 93 ? 0.719 5.999 -13.558 1.00 93.12 93 ILE A CA 1
ATOM 718 C C . ILE A 1 93 ? -0.038 6.345 -12.282 1.00 93.12 93 ILE A C 1
ATOM 720 O O . ILE A 1 93 ? 0.133 5.701 -11.254 1.00 93.12 93 ILE A O 1
ATOM 724 N N . ARG A 1 94 ? -0.882 7.374 -12.332 1.00 87.88 94 ARG A N 1
ATOM 725 C CA . ARG A 1 94 ? -1.791 7.682 -11.226 1.00 87.88 94 ARG A CA 1
ATOM 726 C C . ARG A 1 94 ? -3.048 6.844 -11.399 1.00 87.88 94 ARG A C 1
ATOM 728 O O . ARG A 1 94 ? -3.658 6.870 -12.461 1.00 87.88 94 ARG A O 1
ATOM 735 N N . GLU A 1 95 ? -3.375 6.082 -10.368 1.00 81.31 95 GLU A N 1
ATOM 736 C CA . GLU A 1 95 ? -4.585 5.271 -10.295 1.00 81.31 95 GLU A CA 1
ATOM 737 C C . GLU A 1 95 ? -5.537 5.905 -9.285 1.00 81.31 95 GLU A C 1
ATOM 739 O O . GLU A 1 95 ? -5.085 6.389 -8.239 1.00 81.31 95 GLU A O 1
ATOM 744 N N . ASP A 1 96 ? -6.824 5.896 -9.619 1.00 69.75 96 ASP A N 1
ATOM 745 C CA . ASP A 1 96 ? -7.896 6.448 -8.789 1.00 69.75 96 ASP A CA 1
ATOM 746 C C . ASP A 1 96 ? -8.255 5.536 -7.597 1.00 69.75 96 ASP A C 1
ATOM 748 O O . ASP A 1 96 ? -8.172 4.287 -7.692 1.00 69.75 96 ASP A O 1
#

InterPro domains:
  IPR011740 Domain of unknown function DUF2460 [PF09343] (1-94)